Protein AF-A0AAW6VD45-F1 (afdb_monomer_lite)

pLDDT: mean 78.54, std 17.43, range [48.91, 96.0]

Secondary structure (DSSP, 8-state):
-HHHHHHHHHHHH---GGGTT--HHHHHHHHTTS-----TT-SS-------

Foldseek 3Di:
DVVVVVVCCQQPPAQDVVQVRDHVVVSCVVPVPPQPPPPPDDPDDDDDSDD

Structure (mmCIF, N/CA/C/O backbone):
data_AF-A0AAW6VD45-F1
#
_entry.id   AF-A0AAW6VD45-F1
#
loop_
_atom_site.group_PDB
_atom_site.id
_atom_site.type_symbol
_atom_site.label_atom_id
_atom_site.label_alt_id
_atom_site.label_comp_id
_atom_site.label_asym_id
_atom_site.label_entity_id
_atom_site.label_seq_id
_atom_site.pdbx_PDB_ins_code
_atom_site.Cartn_x
_atom_site.Cartn_y
_atom_site.Cartn_z
_atom_site.occupancy
_atom_site.B_iso_or_equiv
_atom_site.auth_seq_id
_atom_site.auth_comp_id
_atom_site.auth_asym_id
_atom_site.auth_atom_id
_atom_site.pdbx_PDB_model_num
ATOM 1 N N . GLN A 1 1 ? -13.488 -10.869 8.447 1.00 69.06 1 GLN A N 1
ATOM 2 C CA . GLN A 1 1 ? -13.641 -9.444 8.070 1.00 69.06 1 GLN A CA 1
ATOM 3 C C . GLN A 1 1 ? -12.431 -8.587 8.447 1.00 69.06 1 GLN A C 1
ATOM 5 O O . GLN A 1 1 ? -11.809 -8.068 7.534 1.00 69.06 1 GLN A O 1
ATOM 10 N N . ARG A 1 2 ? -11.992 -8.544 9.717 1.00 89.00 2 ARG A N 1
ATOM 11 C CA . ARG A 1 2 ? -10.863 -7.699 10.187 1.00 89.00 2 ARG A CA 1
ATOM 12 C C . ARG A 1 2 ? -9.560 -7.771 9.374 1.00 89.00 2 ARG A C 1
ATOM 14 O O . ARG A 1 2 ? -8.867 -6.771 9.244 1.00 89.00 2 ARG A O 1
ATOM 21 N N . MET A 1 3 ? -9.221 -8.938 8.826 1.00 94.94 3 MET A N 1
ATOM 22 C CA . MET A 1 3 ? -7.992 -9.106 8.038 1.00 94.94 3 ME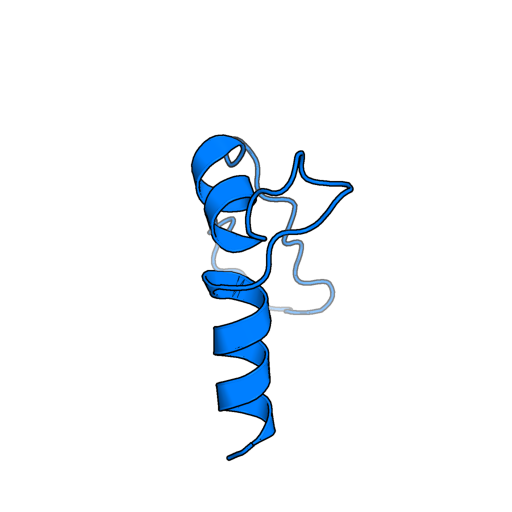T A CA 1
ATOM 23 C C . MET A 1 3 ? -8.040 -8.366 6.701 1.00 94.94 3 MET A C 1
ATOM 25 O O . MET A 1 3 ? -7.049 -7.763 6.310 1.00 94.94 3 MET A O 1
ATOM 29 N N . ALA A 1 4 ? -9.191 -8.357 6.025 1.00 94.44 4 ALA A N 1
ATOM 30 C CA . ALA A 1 4 ? -9.339 -7.630 4.768 1.00 94.44 4 ALA A CA 1
ATOM 31 C C . ALA A 1 4 ? -9.204 -6.117 5.000 1.00 94.44 4 ALA A C 1
ATOM 33 O O . ALA A 1 4 ? -8.441 -5.447 4.314 1.00 94.44 4 ALA A O 1
ATOM 34 N N . GLU A 1 5 ? -9.872 -5.600 6.032 1.00 95.31 5 GLU A N 1
ATOM 35 C CA . GLU A 1 5 ? -9.787 -4.190 6.431 1.00 95.31 5 GLU A CA 1
ATOM 36 C C . GLU A 1 5 ? -8.360 -3.787 6.820 1.00 95.31 5 GLU A C 1
ATOM 38 O O . GLU A 1 5 ? -7.869 -2.741 6.392 1.00 95.31 5 GLU A O 1
ATOM 43 N N . TYR A 1 6 ? -7.665 -4.639 7.581 1.00 95.69 6 TYR A N 1
ATOM 44 C CA . TYR A 1 6 ? -6.272 -4.409 7.950 1.00 95.69 6 TYR A CA 1
ATOM 45 C C . TYR A 1 6 ? -5.359 -4.336 6.723 1.00 95.69 6 TYR A C 1
ATOM 47 O O . TYR A 1 6 ? -4.536 -3.428 6.625 1.00 95.69 6 TYR A O 1
ATOM 55 N N . LEU A 1 7 ? -5.520 -5.255 5.768 1.00 94.75 7 LEU A N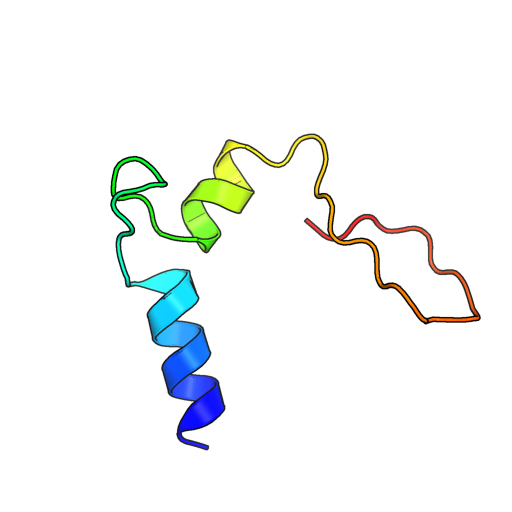 1
ATOM 56 C CA . LEU A 1 7 ? -4.725 -5.257 4.543 1.00 94.75 7 LEU A CA 1
ATOM 57 C C . LEU A 1 7 ? -4.994 -4.008 3.698 1.00 94.75 7 LEU A C 1
ATOM 59 O O . LEU A 1 7 ? -4.046 -3.406 3.198 1.00 94.75 7 LEU A O 1
ATOM 63 N N . VAL A 1 8 ? -6.249 -3.570 3.580 1.00 95.38 8 VAL A N 1
ATOM 64 C CA . VAL A 1 8 ? -6.585 -2.323 2.873 1.00 95.38 8 VAL A CA 1
ATOM 65 C C . VAL A 1 8 ? -5.923 -1.122 3.550 1.00 95.38 8 VAL A C 1
ATOM 67 O O . VAL A 1 8 ? -5.302 -0.302 2.871 1.00 95.38 8 VAL A O 1
ATOM 70 N N . LEU A 1 9 ? -5.995 -1.036 4.883 1.00 96.00 9 LEU A N 1
ATOM 71 C CA . LEU A 1 9 ? -5.358 0.028 5.660 1.00 96.00 9 LEU A CA 1
ATOM 72 C C . LEU A 1 9 ? -3.837 0.038 5.468 1.00 96.00 9 LEU A C 1
ATOM 74 O O . LEU A 1 9 ? -3.252 1.088 5.204 1.00 96.00 9 LEU A O 1
ATOM 78 N N . TYR A 1 10 ? -3.202 -1.126 5.599 1.00 95.69 10 TYR A N 1
ATOM 79 C CA . TYR A 1 10 ? -1.756 -1.271 5.499 1.00 95.69 10 TYR A CA 1
ATOM 80 C C . TYR A 1 10 ? -1.243 -0.859 4.116 1.00 95.69 10 TYR A C 1
ATOM 82 O O . TYR A 1 10 ? -0.294 -0.088 4.023 1.00 95.69 10 TYR A O 1
ATOM 90 N N . ASN A 1 11 ? -1.893 -1.330 3.052 1.00 94.31 11 ASN A N 1
ATOM 91 C CA . ASN A 1 11 ? -1.443 -1.077 1.686 1.00 94.31 11 ASN A CA 1
ATOM 92 C C . ASN A 1 11 ? -1.731 0.353 1.213 1.00 94.31 11 ASN A C 1
ATOM 94 O O . ASN A 1 11 ? -0.933 0.901 0.460 1.00 94.31 11 ASN A O 1
ATOM 98 N N . SER A 1 12 ? -2.842 0.949 1.663 1.00 95.06 12 SER A N 1
ATOM 99 C CA . SER A 1 12 ? -3.353 2.204 1.084 1.00 95.06 12 SER A CA 1
ATOM 100 C C . SER A 1 12 ? -3.151 3.436 1.963 1.00 95.06 12 SER A C 1
ATOM 102 O O . SER A 1 12 ? -3.289 4.551 1.478 1.00 95.06 12 SER A O 1
ATOM 104 N N . LYS A 1 13 ? -2.920 3.270 3.273 1.00 95.56 13 LYS A N 1
ATOM 105 C CA . LYS A 1 13 ? -2.858 4.405 4.215 1.00 95.56 13 LYS A CA 1
ATOM 106 C C . LYS A 1 13 ? -1.602 4.439 5.074 1.00 95.56 13 LYS A C 1
ATOM 108 O O . LYS A 1 13 ? -1.343 5.461 5.702 1.00 95.56 13 LYS A O 1
ATOM 113 N N . ARG A 1 14 ? -0.845 3.340 5.169 1.00 94.56 14 ARG A N 1
ATOM 114 C CA . ARG A 1 14 ? 0.300 3.258 6.083 1.00 94.56 14 ARG A CA 1
A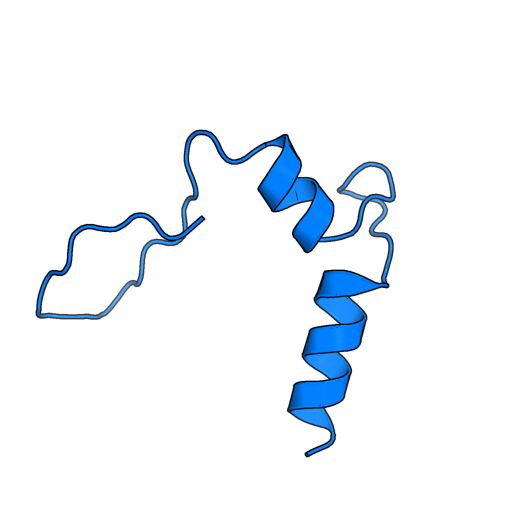TOM 115 C C . ARG A 1 14 ? 1.601 3.664 5.375 1.00 94.56 14 ARG A C 1
ATOM 117 O O . ARG A 1 14 ? 2.069 2.906 4.528 1.00 94.56 14 ARG A O 1
ATOM 124 N N . PRO A 1 15 ? 2.223 4.798 5.744 1.00 95.25 15 PRO A N 1
ATOM 125 C CA . PRO A 1 15 ? 3.522 5.184 5.202 1.00 95.25 15 PRO A CA 1
ATOM 126 C C . PRO A 1 15 ? 4.627 4.259 5.727 1.00 95.25 15 PRO A C 1
ATOM 128 O O . PRO A 1 15 ? 4.629 3.885 6.907 1.00 95.25 15 PRO A O 1
ATOM 131 N N . HIS A 1 16 ? 5.585 3.896 4.870 1.00 94.25 16 HIS A N 1
ATOM 132 C CA . HIS A 1 16 ? 6.673 2.983 5.225 1.00 94.25 16 HIS A CA 1
ATOM 133 C C . HIS A 1 16 ? 8.052 3.639 5.073 1.00 94.25 16 HIS A C 1
ATOM 135 O O . HIS A 1 16 ? 8.399 4.143 4.010 1.00 94.25 16 HIS A O 1
ATOM 141 N N . LYS A 1 17 ? 8.886 3.598 6.123 1.00 92.31 17 LYS A N 1
ATOM 142 C CA . LYS A 1 17 ? 10.205 4.269 6.139 1.00 92.31 17 LYS A CA 1
ATOM 143 C C . LYS A 1 17 ? 11.137 3.816 5.012 1.00 92.31 17 LYS A C 1
ATOM 145 O O . LYS A 1 17 ? 11.826 4.643 4.434 1.00 92.31 17 LYS A O 1
ATOM 150 N N . SER A 1 18 ? 11.139 2.522 4.687 1.00 92.31 18 SER A N 1
ATOM 151 C CA . SER A 1 18 ? 11.969 1.983 3.598 1.00 92.31 18 SER A CA 1
ATOM 152 C C . SER A 1 18 ? 11.477 2.359 2.196 1.00 92.31 18 SER A C 1
ATOM 154 O O . SER A 1 18 ? 12.187 2.099 1.236 1.00 92.31 18 SER A O 1
ATOM 156 N N . LEU A 1 19 ? 10.270 2.921 2.079 1.00 90.69 19 LEU A N 1
ATOM 157 C CA . LEU A 1 19 ? 9.665 3.374 0.824 1.00 90.69 19 LEU A CA 1
ATOM 158 C C . LEU A 1 19 ? 9.620 4.907 0.763 1.00 90.69 19 LEU A C 1
ATOM 160 O O . LEU A 1 19 ? 8.673 5.467 0.229 1.00 90.69 19 LEU A O 1
ATOM 164 N N . GLU A 1 20 ? 10.573 5.601 1.395 1.00 94.06 20 GLU A N 1
ATOM 165 C CA . GLU A 1 20 ? 10.578 7.074 1.466 1.00 94.06 20 GLU A CA 1
ATOM 166 C C . GLU A 1 20 ? 9.286 7.656 2.080 1.00 94.06 20 GLU A C 1
ATOM 168 O O . GLU A 1 20 ? 8.831 8.730 1.704 1.00 94.06 20 GLU A O 1
ATOM 173 N N . LEU A 1 21 ? 8.674 6.935 3.030 1.00 94.56 21 LEU A N 1
ATOM 174 C CA . LEU A 1 21 ? 7.373 7.258 3.638 1.00 94.56 21 LEU A CA 1
ATOM 175 C C . LEU A 1 21 ? 6.170 7.191 2.682 1.00 94.56 21 LEU A C 1
ATOM 177 O O . LEU A 1 21 ? 5.070 7.580 3.071 1.00 94.56 21 LEU A O 1
ATOM 181 N N . MET A 1 22 ? 6.327 6.622 1.489 1.00 94.56 22 MET A N 1
ATOM 182 C CA . MET A 1 22 ? 5.204 6.275 0.619 1.00 94.56 22 MET A CA 1
ATOM 183 C C . MET A 1 22 ? 4.428 5.068 1.160 1.00 94.56 22 MET A C 1
ATOM 185 O O . MET A 1 22 ? 4.944 4.274 1.962 1.00 94.56 22 MET A O 1
ATOM 189 N N . THR A 1 23 ? 3.177 4.912 0.717 1.00 95.38 23 THR A N 1
ATOM 190 C CA . THR A 1 23 ? 2.426 3.674 0.955 1.00 95.38 23 THR A CA 1
ATOM 191 C C . THR A 1 23 ? 2.886 2.575 -0.012 1.00 95.38 23 THR A C 1
ATOM 193 O O . THR A 1 23 ? 3.410 2.880 -1.089 1.00 95.38 23 THR A O 1
ATOM 196 N N . PRO A 1 24 ? 2.694 1.287 0.328 1.00 91.94 24 PRO A N 1
ATOM 197 C CA . PRO A 1 24 ? 2.976 0.190 -0.595 1.00 91.94 24 PRO A CA 1
ATOM 198 C C . PRO A 1 24 ? 2.299 0.349 -1.966 1.00 91.94 24 PRO A C 1
ATOM 200 O O . PRO A 1 24 ? 2.931 0.078 -2.983 1.00 91.94 24 PRO A O 1
ATOM 203 N N . VAL A 1 25 ? 1.050 0.830 -2.010 1.00 91.38 25 VAL A N 1
ATOM 204 C CA . VAL A 1 25 ? 0.330 1.075 -3.273 1.00 91.38 25 VAL A CA 1
ATOM 205 C C . VAL A 1 25 ? 0.952 2.223 -4.063 1.00 91.38 25 VAL A C 1
ATOM 207 O O . VAL A 1 25 ? 1.182 2.067 -5.260 1.00 91.38 25 VAL A O 1
ATOM 210 N N . ASP A 1 26 ? 1.285 3.343 -3.415 1.00 92.12 26 ASP A N 1
ATOM 211 C CA . ASP A 1 26 ? 1.912 4.479 -4.106 1.00 92.12 26 ASP A CA 1
ATOM 212 C C . ASP A 1 26 ? 3.267 4.089 -4.701 1.00 92.12 26 ASP A C 1
ATOM 214 O O . ASP A 1 26 ? 3.609 4.494 -5.811 1.00 92.12 26 ASP A O 1
ATOM 218 N N . TYR A 1 27 ? 4.039 3.281 -3.969 1.00 89.44 27 TYR A N 1
ATOM 219 C CA . TYR A 1 27 ? 5.317 2.768 -4.443 1.00 89.44 27 TYR A CA 1
ATOM 220 C C . TYR A 1 27 ? 5.144 1.892 -5.688 1.00 89.44 27 TYR A C 1
ATOM 222 O O . TYR A 1 27 ? 5.855 2.088 -6.673 1.00 89.44 27 TYR A O 1
ATOM 230 N N . ILE A 1 28 ? 4.170 0.973 -5.680 1.00 87.62 28 ILE A N 1
ATOM 231 C CA . ILE A 1 28 ? 3.851 0.149 -6.851 1.00 87.62 28 ILE A CA 1
ATOM 232 C C . ILE A 1 28 ? 3.474 1.057 -8.023 1.00 87.62 28 ILE A C 1
ATOM 234 O O . ILE A 1 28 ? 4.098 0.968 -9.071 1.00 87.62 28 ILE A O 1
ATOM 238 N N . LEU A 1 29 ? 2.532 1.986 -7.863 1.00 85.75 29 LEU A N 1
ATOM 239 C CA . LEU A 1 29 ? 2.096 2.862 -8.958 1.00 85.75 29 LEU A CA 1
ATOM 240 C C . LEU A 1 29 ? 3.225 3.748 -9.516 1.00 85.75 29 LEU A C 1
ATOM 242 O O . LEU A 1 29 ? 3.250 4.013 -10.716 1.00 85.75 29 LEU A O 1
ATOM 246 N N . ARG A 1 30 ? 4.171 4.179 -8.671 1.00 86.69 30 ARG A N 1
ATOM 247 C CA . ARG A 1 30 ? 5.316 5.015 -9.066 1.00 86.69 30 ARG A CA 1
ATOM 248 C C . ARG A 1 30 ? 6.425 4.225 -9.770 1.00 86.69 30 ARG A C 1
ATOM 250 O O . ARG A 1 30 ? 6.960 4.708 -10.764 1.00 86.69 30 ARG A O 1
ATOM 257 N N . GLU A 1 31 ? 6.771 3.038 -9.269 1.00 81.25 31 GLU A N 1
ATOM 258 C CA . GLU A 1 31 ? 7.969 2.284 -9.685 1.00 81.25 31 GLU A CA 1
ATOM 259 C C . GLU A 1 31 ? 7.667 1.115 -10.654 1.00 81.25 31 GLU A C 1
ATOM 261 O O . GLU A 1 31 ? 8.574 0.523 -11.241 1.00 81.25 31 GLU A O 1
ATOM 266 N N . SER A 1 32 ? 6.392 0.763 -10.866 1.00 64.19 32 SER A N 1
ATOM 267 C CA . SER A 1 32 ? 5.936 -0.448 -11.584 1.00 64.19 32 SER A CA 1
ATOM 268 C C . SER A 1 32 ? 6.144 -0.478 -13.106 1.00 64.19 32 SER A C 1
ATOM 270 O O . SER A 1 32 ? 5.233 -0.779 -13.875 1.00 64.19 32 SER A O 1
ATOM 272 N N . LYS A 1 33 ? 7.376 -0.318 -13.597 1.00 57.59 33 LYS A N 1
ATOM 273 C CA . LYS A 1 33 ? 7.687 -0.778 -14.965 1.00 57.59 33 LYS A CA 1
ATOM 274 C C . LYS A 1 33 ? 7.84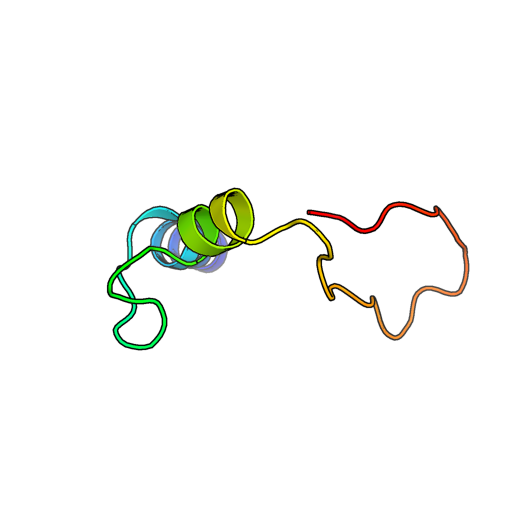4 -2.299 -15.054 1.00 57.59 33 LYS A C 1
ATOM 276 O O . LYS A 1 33 ? 7.614 -2.858 -16.119 1.00 57.59 33 LYS A O 1
ATOM 281 N N . ASN A 1 34 ? 8.199 -2.986 -13.960 1.00 60.56 34 ASN A N 1
ATOM 282 C CA . ASN A 1 34 ? 8.386 -4.443 -13.928 1.00 60.56 34 ASN A CA 1
ATOM 283 C C . ASN A 1 34 ? 8.014 -5.036 -12.555 1.00 60.56 34 ASN A C 1
ATOM 285 O O . ASN A 1 34 ? 8.872 -5.275 -11.709 1.00 60.56 34 ASN A O 1
ATOM 289 N N . CYS A 1 35 ? 6.728 -5.288 -12.330 1.00 60.44 35 CYS A N 1
ATOM 290 C CA . CYS A 1 35 ? 6.229 -5.904 -11.102 1.00 60.44 35 CYS A CA 1
ATOM 291 C C . CYS A 1 35 ? 6.747 -7.346 -10.960 1.00 60.44 35 CYS A C 1
ATOM 293 O O . CYS A 1 35 ? 6.462 -8.200 -11.801 1.00 60.44 35 CYS A O 1
ATOM 295 N N . ASN A 1 36 ? 7.511 -7.622 -9.895 1.00 58.59 36 ASN A N 1
ATOM 296 C CA . ASN A 1 36 ? 8.087 -8.940 -9.574 1.00 58.59 36 ASN A CA 1
ATOM 297 C C . ASN A 1 36 ? 7.091 -9.875 -8.877 1.00 58.59 36 ASN A C 1
ATOM 299 O O . ASN A 1 36 ? 7.473 -10.715 -8.061 1.00 58.59 36 ASN A O 1
ATOM 303 N N . MET A 1 37 ? 5.802 -9.738 -9.182 1.00 64.25 37 MET A N 1
ATOM 304 C CA . MET A 1 37 ? 4.788 -10.624 -8.635 1.00 64.25 37 MET A CA 1
ATOM 305 C C . MET A 1 37 ? 4.781 -11.936 -9.424 1.00 64.25 37 MET A C 1
ATOM 307 O O . MET A 1 37 ? 3.928 -12.206 -10.268 1.00 64.25 37 MET A O 1
ATOM 311 N N . TRP A 1 38 ? 5.809 -12.742 -9.173 1.00 59.28 38 TRP A N 1
ATOM 312 C CA . TRP A 1 38 ? 5.923 -14.104 -9.661 1.00 59.28 38 TRP A CA 1
ATOM 313 C C . TRP A 1 38 ? 5.055 -14.982 -8.762 1.00 59.28 38 TRP A C 1
ATOM 315 O O . TRP A 1 38 ? 5.433 -15.308 -7.639 1.00 59.28 38 TRP A O 1
ATOM 325 N N . TRP A 1 39 ? 3.864 -15.341 -9.233 1.00 55.19 39 TRP A N 1
ATOM 326 C CA . TRP A 1 39 ? 3.070 -16.376 -8.577 1.00 55.19 39 TRP A CA 1
ATOM 327 C C . TRP A 1 39 ? 3.838 -17.698 -8.654 1.00 55.19 39 TRP A C 1
ATOM 329 O O . TRP A 1 39 ? 3.967 -18.278 -9.730 1.00 55.19 39 TRP A O 1
ATOM 339 N N . THR A 1 40 ? 4.372 -18.181 -7.532 1.00 56.25 40 THR A N 1
ATOM 340 C CA . THR A 1 40 ? 5.319 -19.306 -7.545 1.00 56.25 40 THR A CA 1
ATOM 341 C C . THR A 1 40 ? 4.694 -20.673 -7.843 1.00 56.25 40 THR A C 1
ATOM 343 O O . THR A 1 40 ? 5.445 -21.620 -8.050 1.00 56.25 40 THR A O 1
ATOM 346 N N . HIS A 1 41 ? 3.363 -20.826 -7.939 1.00 56.88 41 HIS A N 1
ATOM 347 C CA . HIS A 1 41 ? 2.733 -22.158 -8.030 1.00 56.88 41 HIS A CA 1
ATOM 348 C C . HIS A 1 41 ? 1.423 -22.253 -8.848 1.00 56.88 41 HIS A C 1
ATOM 350 O O . HIS A 1 41 ? 0.587 -23.111 -8.561 1.00 56.88 41 HIS A O 1
ATOM 356 N N . THR A 1 42 ? 1.217 -21.445 -9.894 1.00 58.25 42 THR A N 1
ATOM 357 C CA . THR A 1 42 ? 0.026 -21.565 -10.770 1.00 58.25 42 THR A CA 1
ATOM 358 C C . THR A 1 42 ? 0.379 -22.303 -12.067 1.00 58.25 42 THR A C 1
ATOM 360 O O . THR A 1 42 ? 1.041 -21.756 -12.940 1.00 58.25 42 THR A O 1
ATOM 363 N N . ARG A 1 43 ? -0.056 -23.567 -12.211 1.00 66.44 43 ARG A N 1
ATOM 364 C CA . ARG A 1 43 ? 0.283 -24.438 -13.364 1.00 66.44 43 ARG A CA 1
ATOM 365 C C . ARG A 1 43 ? -0.273 -23.971 -14.719 1.00 66.44 43 ARG A C 1
ATOM 367 O O . ARG A 1 43 ? 0.180 -24.471 -15.740 1.00 66.44 43 ARG A O 1
ATOM 374 N N . ASN A 1 44 ? -1.223 -23.033 -14.744 1.00 64.94 44 ASN A N 1
ATOM 375 C CA . ASN A 1 44 ? -1.893 -22.589 -15.965 1.00 64.94 44 ASN A CA 1
ATOM 376 C C . ASN A 1 44 ? -1.779 -21.070 -16.136 1.00 64.94 44 ASN A C 1
ATOM 378 O O . ASN A 1 44 ? -2.291 -20.285 -15.342 1.00 64.94 44 ASN A O 1
ATOM 382 N N . PHE A 1 45 ? -1.067 -20.692 -17.190 1.00 58.66 45 PHE A N 1
ATOM 383 C CA . PHE A 1 45 ? -0.744 -19.340 -17.612 1.00 58.66 45 PHE A CA 1
ATOM 384 C C . PHE A 1 45 ? -1.986 -18.510 -17.962 1.00 58.66 45 PHE A C 1
ATOM 386 O O . PHE A 1 45 ? -2.673 -18.815 -18.933 1.00 58.66 45 PHE A O 1
ATOM 393 N N . LEU A 1 46 ? -2.141 -17.351 -17.321 1.00 52.06 46 LEU A N 1
ATOM 394 C CA . LEU A 1 46 ? -2.448 -16.134 -18.068 1.00 52.06 46 LEU A CA 1
ATOM 395 C C . LEU A 1 46 ? -1.384 -15.082 -17.755 1.00 52.06 46 LEU A C 1
ATOM 397 O O . LEU A 1 46 ? -1.144 -14.697 -16.614 1.00 52.06 46 LEU A O 1
ATOM 401 N N . LYS A 1 47 ? -0.701 -14.703 -18.833 1.00 53.94 47 LYS A N 1
ATOM 402 C CA . LYS A 1 47 ? 0.451 -13.815 -18.941 1.00 53.94 47 LYS A CA 1
ATOM 403 C C . LYS A 1 47 ? 0.088 -12.366 -18.625 1.00 53.94 47 LYS A C 1
ATOM 405 O O . LYS A 1 47 ? 0.095 -11.537 -19.522 1.00 53.94 47 LYS A O 1
ATOM 410 N N . ASN A 1 48 ? -0.185 -12.035 -17.377 1.00 48.91 48 ASN A N 1
ATOM 411 C CA . ASN A 1 48 ? -0.178 -10.638 -16.977 1.00 48.91 48 ASN A CA 1
ATOM 412 C C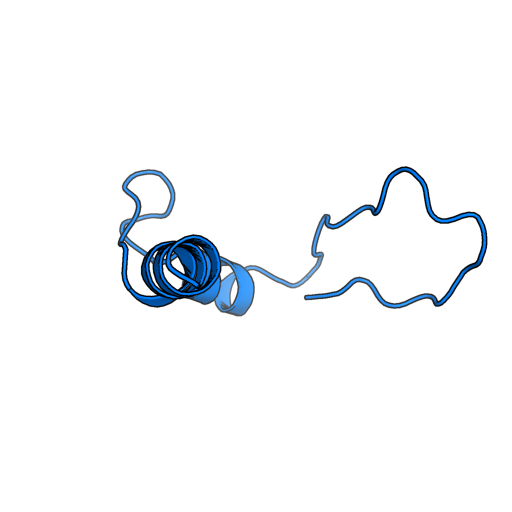 . ASN A 1 48 ? 0.707 -10.537 -15.749 1.00 48.91 48 ASN A C 1
ATOM 414 O O . ASN A 1 48 ? 0.365 -11.053 -14.688 1.00 48.91 48 ASN A O 1
ATOM 418 N N . ARG A 1 49 ? 1.875 -9.903 -15.906 1.00 50.28 49 ARG A N 1
ATOM 419 C CA . ARG A 1 49 ? 2.533 -9.287 -14.757 1.00 50.28 49 ARG A CA 1
ATOM 420 C C . ARG A 1 49 ? 1.491 -8.347 -14.176 1.00 50.28 49 ARG A C 1
ATOM 422 O O . ARG A 1 49 ? 1.173 -7.343 -14.801 1.00 50.28 49 ARG A O 1
ATOM 429 N N . ILE A 1 50 ? 0.893 -8.736 -13.060 1.00 56.09 50 ILE A N 1
ATOM 430 C CA . ILE A 1 50 ? 0.018 -7.833 -12.336 1.00 56.09 50 ILE A CA 1
ATOM 431 C C . ILE A 1 50 ? 0.957 -6.823 -11.686 1.00 56.09 50 ILE A C 1
ATOM 433 O O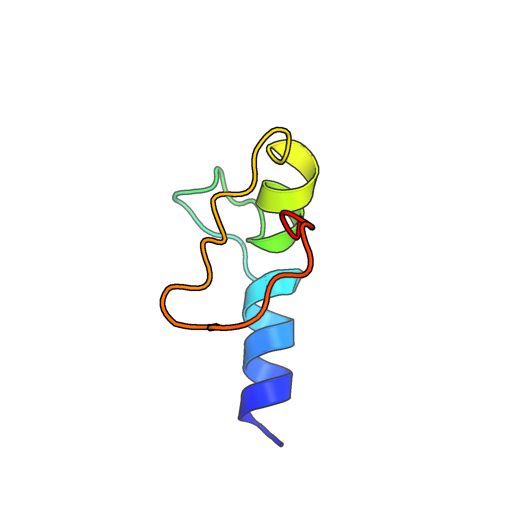 . ILE A 1 50 ? 1.789 -7.162 -10.839 1.00 56.09 50 ILE A O 1
ATOM 437 N N . CYS A 1 51 ? 0.869 -5.622 -12.226 1.00 53.56 51 CYS A N 1
ATOM 438 C CA . CYS A 1 51 ? 1.031 -4.390 -11.495 1.00 53.56 51 CYS A CA 1
ATOM 439 C C . CYS A 1 51 ? -0.360 -4.033 -10.952 1.00 53.56 51 CYS A C 1
ATOM 441 O O . CYS A 1 51 ? -0.423 -3.669 -9.767 1.00 53.56 51 CYS A O 1
#

Radius of gyration: 13.51 Å; chains: 1; bounding box: 26×32×29 Å

Sequence (51 aa):
QRMAEYLVLYNSKRPHKSLELMTPVDYILRESKNCNMWWTHTRNFLKNRIC